Protein AF-A0AAE1GDU0-F1 (afdb_monomer)

Solvent-accessible surface area (backbone atoms only — not comparable to full-atom values): 6063 Å² total; per-residue (Å²): 131,90,84,74,79,80,75,51,71,70,54,48,51,53,54,49,51,61,42,59,80,41,37,80,54,71,71,47,85,69,81,50,68,71,52,50,51,50,31,51,55,52,43,52,53,46,31,52,52,51,34,68,76,39,71,92,49,84,77,62,51,58,69,57,54,51,50,54,51,52,50,51,57,48,51,55,50,50,52,52,48,52,53,50,52,65,68,64,68,68,80,84,68,78,78,80,82,75,133

pLDDT: mean 85.75, std 12.33, range [43.66, 96.31]

InterPro domains:
  IPR028002 Myb/SANT-like DNA-binding domain 5 [PF13873] (6-79)

Foldseek 3Di:
DDDDDQDDPVLLVLLVVLCVVVVCLCVPPDPPPVSVVVNVVSLVVSQVVSCVVPVVDDRDDSVVSVVNVVVVVVVVVVVVVVVVVVVPPPDPDPDPDDD

Organism: Petrolisthes cinctipes (NCBI:txid88211)

Nearest PDB structures (foldseek):
  6dcu-ass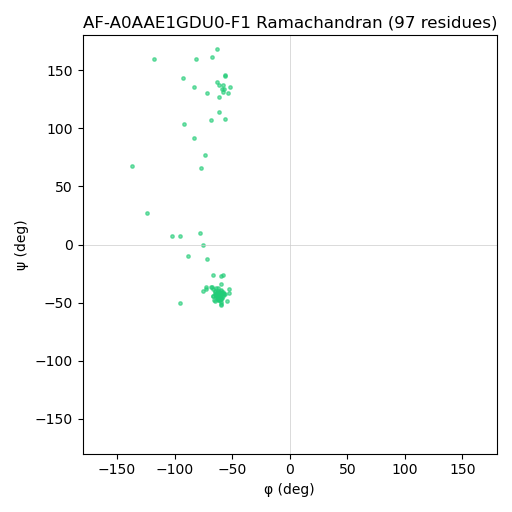embly2_B  TM=5.146E-01  e=3.164E+00  Homo sapiens
  1s94-assembly1_A  TM=3.356E-01  e=8.676E-01  Doryteuthis pealeii

Structure (mmCIF, N/CA/C/O backbone):
data_AF-A0AAE1GDU0-F1
#
_entry.id   AF-A0AAE1GDU0-F1
#
loop_
_atom_site.group_PDB
_atom_site.id
_atom_site.type_symbol
_atom_site.label_atom_id
_atom_site.label_alt_id
_atom_site.label_comp_id
_atom_site.label_asym_id
_atom_site.label_entity_id
_atom_site.label_seq_id
_atom_site.pdbx_PDB_ins_code
_atom_site.Cartn_x
_atom_site.Cartn_y
_atom_site.Cartn_z
_atom_site.occupancy
_atom_site.B_iso_or_equiv
_atom_site.auth_seq_id
_atom_site.auth_comp_id
_atom_site.auth_asym_id
_atom_site.auth_atom_id
_atom_site.pdbx_PDB_model_num
ATOM 1 N N . MET A 1 1 ? 3.733 19.712 10.802 1.00 43.66 1 MET A N 1
ATOM 2 C CA . MET A 1 1 ? 4.058 18.543 9.949 1.00 43.66 1 MET A CA 1
ATOM 3 C C . MET A 1 1 ? 4.071 17.308 10.837 1.00 43.66 1 MET A C 1
ATOM 5 O O . MET A 1 1 ? 4.956 17.210 11.674 1.00 43.66 1 MET A O 1
ATOM 9 N N . GLU A 1 2 ? 3.099 16.403 10.714 1.00 51.59 2 GLU A N 1
ATOM 10 C CA . GLU A 1 2 ? 3.088 15.164 11.507 1.00 51.59 2 GLU A CA 1
ATOM 11 C C . GLU A 1 2 ? 4.237 14.244 11.073 1.00 51.59 2 GLU A C 1
ATOM 13 O O . GLU A 1 2 ? 4.232 13.673 9.977 1.00 51.59 2 GLU A O 1
ATOM 18 N N . ARG A 1 3 ? 5.262 14.132 11.922 1.00 56.38 3 ARG A N 1
ATOM 19 C CA . ARG A 1 3 ? 6.351 13.169 11.760 1.00 56.38 3 ARG A CA 1
ATOM 20 C C . ARG A 1 3 ? 5.899 11.831 12.335 1.00 56.38 3 ARG A C 1
ATOM 22 O O . ARG A 1 3 ? 6.059 11.572 13.517 1.00 56.38 3 ARG A O 1
ATOM 29 N N . THR A 1 4 ? 5.326 10.982 11.490 1.00 65.25 4 THR A N 1
ATOM 30 C CA . THR A 1 4 ? 5.012 9.596 11.860 1.00 65.25 4 THR A CA 1
ATOM 31 C C . THR A 1 4 ? 6.248 8.725 11.682 1.00 65.25 4 THR A C 1
ATOM 33 O O . THR A 1 4 ? 6.927 8.818 10.654 1.00 65.25 4 THR A O 1
ATOM 36 N N . ALA A 1 5 ? 6.521 7.859 12.656 1.00 76.31 5 ALA A N 1
ATOM 37 C CA . ALA A 1 5 ? 7.637 6.925 12.593 1.00 76.31 5 ALA A CA 1
ATOM 38 C C . ALA A 1 5 ? 7.572 6.038 11.327 1.00 76.31 5 ALA A C 1
ATOM 40 O O . ALA A 1 5 ? 6.475 5.669 10.862 1.00 76.31 5 ALA A O 1
ATOM 41 N N . PRO A 1 6 ? 8.730 5.679 10.741 1.00 81.75 6 PRO A N 1
ATOM 42 C CA . PRO A 1 6 ? 8.770 4.734 9.632 1.00 81.75 6 PRO A CA 1
ATOM 43 C C . PRO A 1 6 ? 8.104 3.413 10.034 1.00 81.75 6 PRO A C 1
ATOM 45 O O . PRO A 1 6 ? 8.171 2.997 11.186 1.00 81.75 6 PRO A O 1
ATOM 48 N N . LEU A 1 7 ? 7.436 2.758 9.080 1.00 85.56 7 LEU A N 1
ATOM 49 C CA . LEU A 1 7 ? 6.840 1.440 9.321 1.00 85.56 7 LEU A CA 1
ATOM 50 C C . LEU A 1 7 ? 7.943 0.435 9.681 1.00 85.56 7 LEU A C 1
ATOM 52 O O . LEU A 1 7 ? 8.976 0.388 9.000 1.00 85.56 7 LEU A O 1
ATOM 56 N N . SER A 1 8 ? 7.709 -0.414 10.676 1.00 89.12 8 SER A N 1
ATOM 57 C CA . SER A 1 8 ? 8.552 -1.586 10.926 1.00 89.12 8 SER A CA 1
ATOM 58 C C . SER A 1 8 ? 8.491 -2.563 9.741 1.00 89.12 8 SER A C 1
ATOM 60 O O . SER A 1 8 ? 7.671 -2.416 8.828 1.00 89.12 8 SER A O 1
ATOM 62 N N . GLN A 1 9 ? 9.375 -3.561 9.704 1.00 88.44 9 GLN A N 1
ATOM 63 C CA . GLN A 1 9 ? 9.365 -4.557 8.628 1.00 88.44 9 GLN A CA 1
ATOM 64 C C . GLN A 1 9 ? 8.053 -5.352 8.602 1.00 88.44 9 GLN A C 1
ATOM 66 O O . GLN A 1 9 ? 7.426 -5.446 7.549 1.00 88.44 9 GLN A O 1
ATOM 71 N N . THR A 1 10 ? 7.588 -5.836 9.755 1.00 89.88 10 THR A N 1
ATOM 72 C CA . THR A 1 10 ? 6.316 -6.565 9.889 1.00 89.88 10 THR A CA 1
ATOM 73 C C . THR A 1 10 ? 5.135 -5.733 9.397 1.00 89.88 10 THR A C 1
ATOM 75 O O . THR A 1 10 ? 4.302 -6.213 8.633 1.00 89.88 10 THR A O 1
ATOM 78 N N . GLN A 1 11 ? 5.113 -4.443 9.735 1.00 90.25 11 GLN A N 1
ATOM 79 C CA . GLN A 1 11 ? 4.082 -3.516 9.271 1.00 90.25 11 GLN A CA 1
ATOM 80 C C . GLN A 1 11 ? 4.120 -3.310 7.755 1.00 90.25 11 GLN A C 1
ATOM 82 O O . GLN A 1 11 ? 3.079 -3.270 7.101 1.00 90.25 11 GLN A O 1
ATOM 87 N N . ARG A 1 12 ? 5.315 -3.195 7.163 1.00 91.00 12 ARG A N 1
ATOM 88 C CA . ARG A 1 12 ? 5.448 -3.123 5.701 1.00 91.00 12 ARG A CA 1
ATOM 89 C C . ARG A 1 12 ? 4.923 -4.392 5.043 1.00 91.00 12 ARG A C 1
ATOM 91 O O . ARG A 1 12 ? 4.198 -4.281 4.062 1.00 91.00 12 ARG A O 1
ATOM 98 N N . MET A 1 13 ? 5.238 -5.563 5.593 1.00 91.69 13 MET A N 1
ATOM 99 C CA . MET A 1 13 ? 4.739 -6.845 5.086 1.00 91.69 13 MET A CA 1
ATOM 100 C C . MET A 1 13 ? 3.212 -6.928 5.173 1.00 91.69 13 MET A C 1
ATOM 102 O O . MET A 1 13 ? 2.571 -7.265 4.182 1.00 91.69 13 MET A O 1
ATOM 106 N N . ALA A 1 14 ? 2.617 -6.528 6.300 1.00 93.06 14 ALA A N 1
ATOM 107 C CA . ALA A 1 14 ? 1.164 -6.471 6.455 1.00 93.06 14 ALA A CA 1
ATOM 108 C C . ALA A 1 14 ? 0.512 -5.536 5.420 1.00 93.06 14 ALA A C 1
ATOM 110 O O . ALA A 1 14 ? -0.450 -5.917 4.755 1.00 93.06 14 ALA A O 1
ATOM 111 N N . LEU A 1 15 ? 1.071 -4.335 5.220 1.00 93.56 15 LEU A N 1
ATOM 112 C CA . LEU A 1 15 ? 0.595 -3.397 4.201 1.00 93.56 15 LEU A CA 1
ATOM 113 C C . LEU A 1 15 ? 0.696 -3.989 2.787 1.00 93.56 15 LEU A C 1
ATOM 115 O O . LEU A 1 15 ? -0.233 -3.847 1.995 1.00 93.56 15 LEU A O 1
ATOM 119 N N . LEU A 1 16 ? 1.810 -4.648 2.460 1.00 93.94 16 LEU A N 1
ATOM 120 C CA . LEU A 1 16 ? 2.007 -5.277 1.154 1.00 93.94 16 LEU A CA 1
ATOM 121 C C . LEU A 1 16 ? 1.030 -6.431 0.921 1.00 93.94 16 LEU A C 1
ATOM 123 O O . LEU A 1 16 ? 0.495 -6.528 -0.178 1.00 93.94 16 LEU A O 1
ATOM 127 N N . ASN A 1 17 ? 0.749 -7.249 1.936 1.00 94.38 17 ASN A N 1
ATOM 128 C CA . ASN A 1 17 ? -0.228 -8.335 1.841 1.00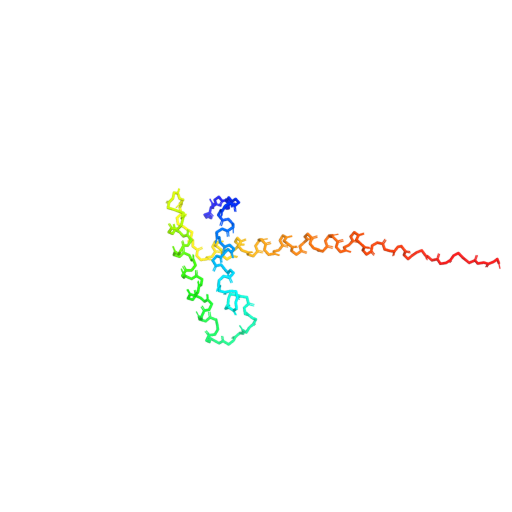 94.38 17 ASN A CA 1
ATOM 129 C C . ASN A 1 17 ? -1.638 -7.795 1.562 1.00 94.38 17 ASN A C 1
ATOM 131 O O . ASN A 1 17 ? -2.271 -8.219 0.597 1.00 94.38 17 ASN A O 1
ATOM 135 N N . LEU A 1 18 ? -2.075 -6.776 2.311 1.00 94.75 18 LEU A N 1
ATOM 136 C CA . LEU A 1 18 ? -3.377 -6.127 2.100 1.00 94.75 18 LEU A CA 1
ATOM 137 C C . LEU A 1 18 ? -3.520 -5.506 0.703 1.00 94.75 18 LEU A C 1
ATOM 139 O O . LEU A 1 18 ? -4.619 -5.468 0.146 1.00 94.75 18 LEU A O 1
ATOM 143 N N . ILE A 1 19 ? -2.422 -4.986 0.147 1.00 94.25 19 ILE A N 1
ATOM 144 C CA . ILE A 1 19 ? -2.399 -4.444 -1.215 1.00 94.25 19 ILE A CA 1
ATOM 145 C C . ILE A 1 19 ? -2.396 -5.572 -2.244 1.00 94.25 19 ILE A C 1
ATOM 147 O O . ILE A 1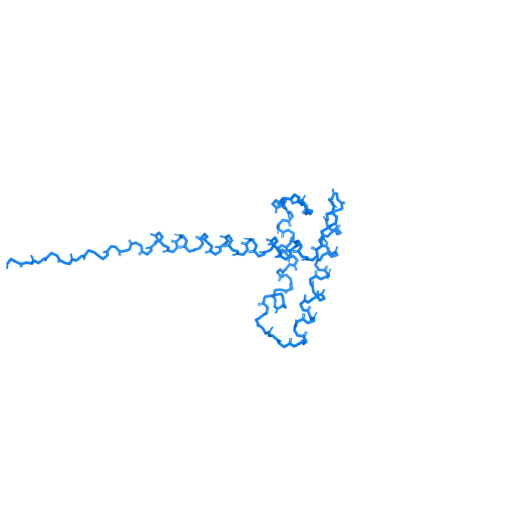 19 ? -3.090 -5.450 -3.246 1.00 94.25 19 ILE A O 1
ATOM 151 N N . LYS A 1 20 ? -1.662 -6.663 -2.002 1.00 93.12 20 LYS A N 1
ATOM 152 C CA . LYS A 1 20 ? -1.579 -7.817 -2.904 1.00 93.12 20 LYS A CA 1
ATOM 153 C C . LYS A 1 20 ? -2.950 -8.458 -3.129 1.00 93.12 20 LYS A C 1
ATOM 155 O O . LYS A 1 20 ? -3.279 -8.788 -4.261 1.00 93.12 20 LYS A O 1
ATOM 160 N N . GLU A 1 21 ? -3.771 -8.551 -2.084 1.00 92.56 21 GLU A N 1
ATOM 161 C CA . GLU A 1 21 ? -5.166 -9.016 -2.179 1.00 92.56 21 GLU A CA 1
ATOM 162 C C . GLU A 1 21 ? -6.032 -8.152 -3.111 1.00 92.56 21 GLU A C 1
ATOM 164 O O . GLU A 1 21 ? -7.008 -8.631 -3.679 1.00 92.56 21 GLU A O 1
ATOM 169 N N . ARG A 1 22 ? -5.684 -6.870 -3.279 1.00 92.00 22 ARG A N 1
ATOM 170 C CA . ARG A 1 22 ? -6.442 -5.887 -4.070 1.00 92.00 22 ARG A CA 1
ATOM 171 C C . ARG A 1 22 ? -5.590 -5.241 -5.169 1.00 92.00 22 ARG A C 1
ATOM 173 O O . ARG A 1 22 ? -5.837 -4.100 -5.574 1.00 92.00 22 ARG A O 1
ATOM 180 N N . ASP A 1 23 ? -4.576 -5.962 -5.650 1.00 91.44 23 ASP A N 1
ATOM 181 C CA . ASP A 1 23 ? -3.545 -5.430 -6.547 1.00 91.44 23 ASP A CA 1
ATOM 182 C C . ASP A 1 23 ? -4.143 -4.901 -7.857 1.00 91.44 23 ASP A C 1
ATOM 184 O O . ASP A 1 23 ? -3.821 -3.794 -8.297 1.00 91.44 23 ASP A O 1
ATOM 188 N N . SER A 1 24 ? -5.111 -5.641 -8.403 1.00 91.38 24 SER A N 1
ATOM 189 C CA . SER A 1 24 ? -5.832 -5.324 -9.640 1.00 91.38 24 SER A CA 1
ATOM 190 C C . SER A 1 24 ? -6.544 -3.969 -9.614 1.00 91.38 24 SER A C 1
ATOM 192 O O . SER A 1 24 ? -6.722 -3.353 -10.666 1.00 91.38 24 SER A O 1
ATOM 194 N N . ILE A 1 25 ? -6.921 -3.477 -8.429 1.00 92.94 25 ILE A N 1
ATOM 195 C CA . ILE A 1 25 ? -7.572 -2.176 -8.236 1.00 92.94 25 ILE A CA 1
ATOM 196 C C . ILE A 1 25 ? -6.525 -1.116 -7.889 1.00 92.94 25 ILE A C 1
ATOM 198 O O . ILE A 1 25 ? -6.472 -0.059 -8.524 1.00 92.94 25 ILE A O 1
ATOM 202 N N . VAL A 1 26 ? -5.657 -1.395 -6.910 1.00 91.81 26 VAL A N 1
ATOM 203 C CA . VAL A 1 26 ? -4.667 -0.429 -6.401 1.00 91.81 26 VAL A CA 1
ATOM 204 C C . VAL A 1 26 ? -3.652 -0.039 -7.475 1.00 91.81 26 VAL A C 1
ATOM 206 O O . VAL A 1 26 ? -3.346 1.147 -7.626 1.00 91.81 26 VAL A O 1
ATOM 209 N N . ASN A 1 27 ? -3.149 -1.013 -8.236 1.00 90.06 27 ASN A N 1
ATOM 210 C CA . ASN A 1 27 ? -2.159 -0.808 -9.295 1.00 90.06 27 ASN A CA 1
ATOM 211 C C . ASN A 1 27 ? -2.772 -0.651 -10.690 1.00 90.06 27 ASN A C 1
ATOM 213 O O . ASN A 1 27 ? -2.035 -0.542 -11.674 1.00 90.06 27 ASN A O 1
ATOM 217 N N . ASN A 1 28 ? -4.102 -0.564 -10.785 1.00 91.69 28 ASN A N 1
ATOM 218 C CA . ASN A 1 28 ? -4.781 -0.295 -12.044 1.00 91.69 28 ASN A CA 1
ATOM 219 C C . ASN A 1 28 ? -4.278 1.027 -12.653 1.00 91.69 28 ASN A C 1
ATOM 221 O O . ASN A 1 28 ? -4.191 2.043 -11.960 1.00 91.69 28 ASN A O 1
ATOM 225 N N . LYS A 1 29 ? -3.969 1.049 -13.951 1.00 91.44 29 LYS A N 1
ATOM 226 C CA . LYS A 1 29 ? -3.486 2.259 -14.644 1.00 91.44 29 LYS A CA 1
ATOM 227 C C . LYS A 1 29 ? -4.611 3.129 -15.213 1.00 91.44 29 LYS A C 1
ATOM 229 O O . LYS A 1 29 ? -4.341 4.254 -15.612 1.00 91.44 29 LYS A O 1
ATOM 234 N N . SER A 1 30 ? -5.851 2.637 -15.220 1.00 92.81 30 SER A N 1
ATOM 235 C CA . SER A 1 30 ? -7.007 3.377 -15.722 1.00 92.81 30 SER A CA 1
ATOM 236 C C . SER A 1 30 ? -7.279 4.637 -14.895 1.00 92.81 30 SER A C 1
ATOM 238 O O . SER A 1 30 ? -7.174 4.641 -13.657 1.00 92.81 30 SER A O 1
ATOM 240 N N . THR A 1 31 ? -7.636 5.694 -15.620 1.00 92.50 31 THR A N 1
ATOM 241 C CA . THR A 1 31 ? -8.052 7.014 -15.132 1.00 92.50 31 THR A CA 1
ATOM 242 C C . THR A 1 31 ? -9.567 7.201 -15.198 1.00 92.50 31 THR A C 1
ATOM 244 O O . THR A 1 31 ? -10.056 8.296 -14.937 1.00 92.50 31 THR A O 1
ATOM 247 N N . ALA A 1 32 ? -10.324 6.145 -15.519 1.00 95.00 32 ALA A N 1
ATOM 248 C CA . ALA A 1 32 ? -11.779 6.204 -15.513 1.00 95.00 32 ALA A CA 1
ATOM 249 C C . ALA A 1 32 ? -12.299 6.609 -14.115 1.00 95.00 32 ALA A C 1
ATOM 251 O O . ALA A 1 32 ? -11.806 6.066 -13.117 1.00 95.00 32 ALA A O 1
ATOM 252 N N . PRO A 1 33 ? -13.306 7.500 -14.011 1.00 94.56 33 PRO A N 1
ATOM 253 C CA . PRO A 1 33 ? -13.835 7.973 -12.727 1.00 94.56 33 PRO A CA 1
ATOM 254 C C . PRO A 1 33 ? -14.231 6.840 -11.772 1.00 94.56 33 PRO A C 1
ATOM 256 O O . PRO A 1 33 ? -13.852 6.860 -10.602 1.00 94.56 33 PRO A O 1
ATOM 259 N N . VAL A 1 34 ? -14.876 5.791 -12.297 1.00 94.69 34 VAL A N 1
ATOM 260 C CA . VAL A 1 34 ? -15.268 4.588 -11.540 1.00 94.69 34 VAL A CA 1
ATOM 261 C C . VAL A 1 34 ? -14.056 3.900 -10.901 1.00 94.69 34 VAL A C 1
ATOM 263 O O . VAL A 1 34 ? -14.095 3.499 -9.740 1.00 94.69 34 VAL A O 1
ATOM 266 N N . ILE A 1 35 ? -12.939 3.808 -11.627 1.00 93.19 35 ILE A N 1
ATOM 267 C CA . ILE A 1 35 ? -11.703 3.195 -11.122 1.00 93.19 35 ILE A CA 1
ATOM 268 C C . ILE A 1 35 ? -11.023 4.099 -10.091 1.00 93.19 35 ILE A C 1
ATOM 270 O O . ILE A 1 35 ? -10.461 3.602 -9.114 1.00 93.19 35 ILE A O 1
ATOM 274 N N . ILE A 1 36 ? -11.062 5.420 -10.277 1.00 94.06 36 ILE A N 1
ATOM 275 C CA . ILE A 1 36 ? -10.527 6.381 -9.302 1.00 94.06 36 ILE A CA 1
ATOM 276 C C . ILE A 1 36 ? -11.285 6.264 -7.975 1.00 94.06 36 ILE A C 1
ATOM 278 O O . ILE A 1 36 ? -10.659 6.202 -6.912 1.00 94.06 36 ILE A O 1
ATOM 282 N N . GLU A 1 37 ? -12.612 6.183 -8.030 1.00 95.25 37 GLU A N 1
ATOM 283 C CA . GLU A 1 37 ? -13.443 6.017 -6.843 1.00 95.25 37 GLU A CA 1
ATOM 284 C C . GLU A 1 37 ? -13.223 4.649 -6.183 1.00 95.25 37 GLU A C 1
ATOM 286 O O . GLU A 1 37 ? -12.992 4.580 -4.974 1.00 95.25 37 GLU A O 1
ATOM 291 N N . ALA A 1 38 ? -13.168 3.571 -6.973 1.00 94.88 38 ALA A N 1
ATOM 292 C CA . ALA A 1 38 ? -12.861 2.228 -6.479 1.00 94.88 38 ALA A CA 1
ATOM 293 C C . ALA A 1 38 ? -11.497 2.170 -5.770 1.00 94.88 38 ALA A C 1
ATOM 295 O O . ALA A 1 38 ? -11.381 1.597 -4.684 1.00 94.88 38 ALA A O 1
ATOM 296 N N . LYS A 1 39 ? -10.467 2.825 -6.326 1.00 94.38 39 LYS A N 1
ATOM 297 C CA . LYS A 1 39 ? -9.156 2.981 -5.676 1.00 94.38 39 LYS A CA 1
ATOM 298 C C . LYS A 1 39 ? -9.274 3.726 -4.354 1.00 94.38 39 LYS A C 1
ATOM 300 O O . LYS A 1 39 ? -8.630 3.329 -3.387 1.00 94.38 39 LYS A O 1
ATOM 305 N N . LYS A 1 40 ? -10.043 4.818 -4.299 1.00 94.94 40 LYS A N 1
ATOM 306 C CA . LYS A 1 40 ? -10.224 5.603 -3.070 1.00 94.94 40 LYS A CA 1
ATOM 307 C C . LYS A 1 40 ? -10.831 4.739 -1.960 1.00 94.94 40 LYS A C 1
ATOM 309 O O . LYS A 1 40 ? -10.203 4.630 -0.910 1.00 94.94 40 LYS A O 1
ATOM 314 N N . ARG A 1 41 ? -11.948 4.061 -2.243 1.00 95.56 41 ARG A N 1
ATOM 315 C CA . ARG A 1 41 ? -12.626 3.150 -1.303 1.00 95.56 41 ARG A CA 1
ATOM 316 C C . ARG A 1 41 ? -11.713 2.008 -0.859 1.00 95.56 41 ARG A C 1
ATOM 318 O O . ARG A 1 41 ? -11.529 1.776 0.329 1.00 95.56 41 ARG A O 1
ATOM 325 N N . THR A 1 42 ? -11.029 1.376 -1.812 1.00 96.31 42 THR A N 1
ATOM 326 C CA . THR A 1 42 ? -10.063 0.301 -1.536 1.00 96.31 42 THR A CA 1
ATOM 327 C C . THR A 1 42 ? -8.966 0.756 -0.573 1.00 96.31 42 THR A C 1
ATOM 329 O O . THR A 1 42 ? -8.585 0.033 0.345 1.00 96.31 42 THR A O 1
ATOM 332 N N . TRP A 1 43 ? -8.447 1.968 -0.757 1.00 95.69 43 TRP A N 1
ATOM 333 C CA . TRP A 1 43 ? -7.436 2.523 0.134 1.00 95.69 43 TRP A CA 1
ATOM 334 C C . TRP A 1 43 ? -7.975 2.833 1.535 1.00 95.69 43 TRP A C 1
ATOM 336 O O . TRP A 1 43 ? -7.243 2.642 2.502 1.00 95.69 43 TRP A O 1
ATOM 346 N N . GLU A 1 44 ? -9.219 3.291 1.655 1.00 95.62 44 GLU A N 1
ATOM 347 C CA . GLU A 1 44 ? -9.885 3.500 2.947 1.00 95.62 44 GLU A CA 1
ATOM 348 C C . GLU A 1 44 ? -10.068 2.167 3.690 1.00 95.62 44 GLU A C 1
ATOM 350 O O . GLU A 1 44 ? -9.703 2.060 4.859 1.00 95.62 44 GLU A O 1
ATOM 355 N N . GLU A 1 45 ? -10.489 1.107 2.998 1.00 95.75 45 GLU A N 1
ATOM 356 C CA . GLU A 1 45 ? -10.570 -0.238 3.580 1.00 95.75 45 GLU A CA 1
ATOM 357 C C . GLU A 1 45 ? -9.205 -0.782 4.020 1.00 95.75 45 GLU A C 1
ATOM 359 O O . GLU A 1 45 ? -9.094 -1.416 5.072 1.00 95.75 45 GLU A O 1
ATOM 364 N N . ILE A 1 46 ? -8.155 -0.563 3.220 1.00 95.56 46 ILE A N 1
ATOM 365 C CA . ILE A 1 46 ? -6.786 -0.960 3.580 1.00 95.56 46 ILE A CA 1
ATOM 366 C C . ILE A 1 46 ? -6.354 -0.239 4.854 1.00 95.56 46 ILE A C 1
ATOM 368 O O . ILE A 1 46 ? -5.750 -0.871 5.712 1.00 95.56 46 ILE A O 1
ATOM 372 N N . VAL A 1 47 ? -6.670 1.051 5.002 1.00 95.06 47 VAL A N 1
ATOM 373 C CA . VAL A 1 47 ? -6.353 1.818 6.214 1.00 95.06 47 VAL A CA 1
ATOM 374 C C . VAL A 1 47 ? -7.041 1.227 7.435 1.00 95.06 47 VAL A C 1
ATOM 376 O O . VAL A 1 47 ? -6.379 0.999 8.444 1.00 95.06 47 VAL A O 1
ATOM 379 N N . VAL A 1 48 ? -8.340 0.939 7.337 1.00 95.12 48 VAL A N 1
ATOM 380 C CA . VAL A 1 48 ? -9.106 0.343 8.439 1.00 95.12 48 VAL A CA 1
ATOM 381 C C . VAL A 1 48 ? -8.506 -1.003 8.838 1.00 95.12 48 VAL A C 1
ATOM 383 O O . VAL A 1 48 ? -8.165 -1.196 10.003 1.00 95.12 48 VAL A O 1
ATOM 386 N N . LYS A 1 49 ? -8.285 -1.905 7.871 1.00 94.88 49 LYS A N 1
ATOM 387 C CA . LYS A 1 49 ? -7.671 -3.216 8.132 1.00 94.88 49 LYS A CA 1
ATOM 388 C C . LYS A 1 49 ? -6.259 -3.084 8.702 1.00 94.88 49 LYS A C 1
ATOM 390 O O . LYS A 1 49 ? -5.908 -3.782 9.643 1.00 94.88 49 LYS A O 1
ATOM 395 N N . PHE A 1 50 ? -5.447 -2.184 8.156 1.00 94.69 50 PHE A N 1
ATOM 396 C CA . PHE A 1 50 ? -4.076 -1.977 8.608 1.00 94.69 50 PHE A CA 1
ATOM 397 C C . PHE A 1 50 ? -4.021 -1.466 10.051 1.00 94.69 50 PHE A C 1
ATOM 399 O O . PHE A 1 50 ? -3.236 -1.981 10.843 1.00 94.69 50 PHE A O 1
ATOM 406 N N . ASN A 1 51 ? -4.854 -0.483 10.398 1.00 93.25 51 ASN A N 1
ATOM 407 C CA . ASN A 1 51 ? -4.925 0.048 11.757 1.00 93.25 51 ASN A CA 1
ATOM 408 C C . ASN A 1 51 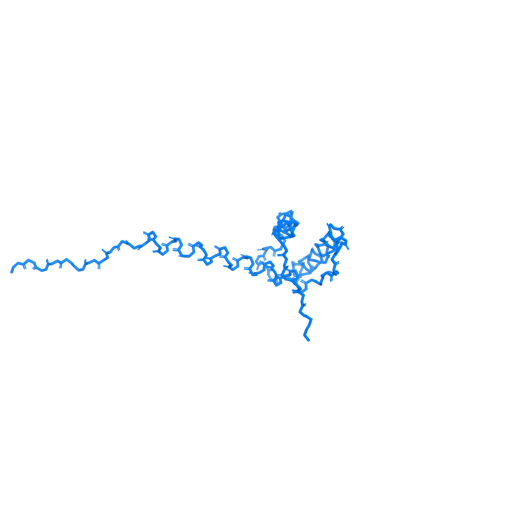? -5.473 -1.009 12.731 1.00 93.25 51 ASN A C 1
ATOM 410 O O . ASN A 1 51 ? -4.934 -1.151 13.821 1.00 93.25 51 ASN A O 1
ATOM 414 N N . ALA A 1 52 ? -6.461 -1.814 12.319 1.00 93.31 52 ALA A N 1
ATOM 415 C CA . ALA A 1 52 ? -6.977 -2.923 13.127 1.00 93.31 52 ALA A CA 1
ATOM 416 C C . ALA A 1 52 ? -5.928 -4.021 13.387 1.00 93.31 52 ALA A C 1
ATOM 418 O O . ALA A 1 52 ? -5.866 -4.566 14.482 1.00 93.31 52 ALA A O 1
ATOM 419 N N . LEU A 1 53 ? -5.069 -4.319 12.405 1.00 92.00 53 LEU A N 1
ATOM 420 C CA . LEU A 1 53 ? -3.959 -5.270 12.557 1.00 92.00 53 LEU A CA 1
ATOM 421 C C . LEU A 1 53 ? -2.813 -4.739 13.428 1.00 92.00 53 LEU A C 1
ATOM 423 O O . LEU A 1 53 ? -1.905 -5.492 13.766 1.00 92.00 53 LEU A O 1
ATOM 427 N N . ASN A 1 54 ? -2.800 -3.443 13.733 1.00 88.75 54 ASN A N 1
ATOM 428 C CA . ASN A 1 54 ? -1.728 -2.803 14.480 1.00 88.75 54 ASN A CA 1
ATOM 429 C C . ASN A 1 54 ? -2.319 -1.832 15.517 1.00 88.75 54 ASN A C 1
ATOM 431 O O . ASN A 1 54 ? -2.163 -0.618 15.361 1.00 88.75 54 ASN A O 1
ATOM 435 N N . PRO A 1 55 ? -3.006 -2.342 16.551 1.00 86.56 55 PRO A N 1
ATOM 436 C CA . PRO A 1 55 ? -3.662 -1.504 17.552 1.00 86.56 55 PRO A CA 1
ATOM 437 C C . PRO A 1 55 ? -2.666 -0.708 18.411 1.00 86.56 55 PRO A C 1
ATOM 439 O O . PRO A 1 55 ? -2.990 0.383 18.865 1.00 86.56 55 PRO A O 1
ATOM 442 N N . ASP A 1 56 ? -1.435 -1.203 18.570 1.00 85.31 56 ASP A N 1
ATOM 443 C CA . ASP A 1 56 ?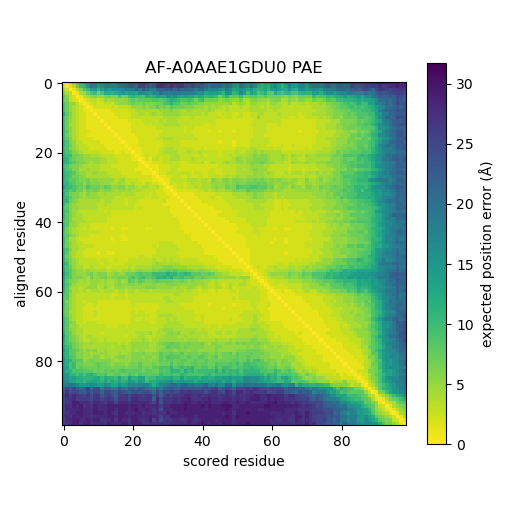 -0.410 -0.595 19.433 1.00 85.31 56 ASP A CA 1
ATOM 444 C C . ASP A 1 56 ? 0.246 0.668 18.844 1.00 85.31 56 ASP A C 1
ATOM 446 O O . ASP A 1 56 ? 1.143 1.252 19.453 1.00 85.31 56 ASP A O 1
ATOM 450 N N . GLN A 1 57 ? -0.148 1.096 17.638 1.00 80.50 57 GLN A N 1
ATOM 451 C CA . GLN A 1 57 ? 0.392 2.300 17.003 1.00 80.50 57 GLN A CA 1
ATOM 452 C C . GLN A 1 57 ? -0.679 3.358 16.771 1.00 80.50 57 GLN A C 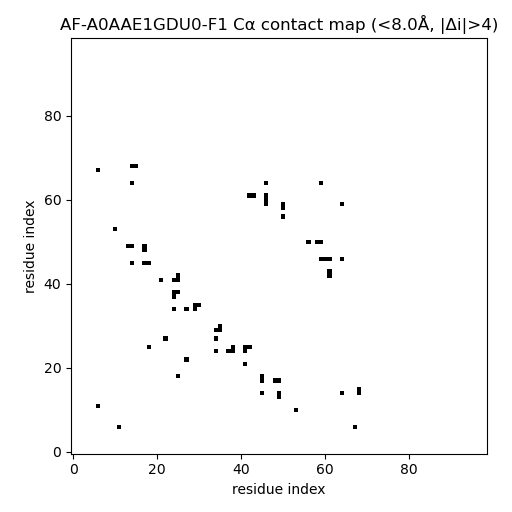1
ATOM 454 O O . GLN A 1 57 ? -1.867 3.077 16.631 1.00 80.50 57 GLN A O 1
ATOM 459 N N . GLN A 1 58 ? -0.215 4.598 16.613 1.00 85.88 58 GLN A N 1
ATOM 460 C CA . GLN A 1 58 ? -1.081 5.684 16.190 1.00 85.88 58 GLN A CA 1
ATOM 461 C C . GLN A 1 58 ? -1.734 5.351 14.832 1.00 85.88 58 GLN A C 1
ATOM 463 O O . GLN A 1 58 ? -1.019 4.976 13.889 1.00 85.88 58 GLN A O 1
ATOM 468 N N . PRO A 1 59 ? -3.066 5.515 14.705 1.00 87.69 59 PRO A N 1
ATOM 469 C CA . PRO A 1 59 ? -3.778 5.267 13.462 1.00 87.69 59 PRO A CA 1
ATOM 470 C C . PRO A 1 59 ? -3.162 6.041 12.302 1.00 87.69 59 PRO A C 1
ATOM 472 O O . PRO A 1 59 ? -2.927 7.249 12.386 1.00 87.69 59 PRO A O 1
ATOM 475 N N . ARG A 1 60 ? -2.906 5.346 11.192 1.00 88.81 60 ARG A N 1
ATOM 476 C CA . ARG A 1 60 ? -2.365 5.975 9.988 1.00 88.81 60 ARG A CA 1
ATOM 477 C C . ARG A 1 60 ? -3.486 6.392 9.057 1.00 88.81 60 ARG A C 1
ATOM 479 O O . ARG A 1 60 ? -4.471 5.685 8.878 1.00 88.81 60 ARG A O 1
ATOM 486 N N . SER A 1 61 ? -3.291 7.532 8.414 1.00 92.38 61 SER A N 1
ATOM 487 C CA . SER A 1 61 ? -4.151 8.038 7.353 1.00 92.38 61 SER A CA 1
ATOM 488 C C . SER A 1 61 ? -3.833 7.387 6.006 1.00 92.38 61 SER A C 1
ATOM 490 O O . SER A 1 61 ? -2.709 6.951 5.724 1.00 92.38 61 SER A O 1
ATOM 492 N N . THR A 1 62 ? -4.804 7.449 5.096 1.00 93.44 62 THR A N 1
ATOM 493 C CA . THR A 1 62 ? -4.656 7.016 3.702 1.00 93.44 62 THR A CA 1
ATOM 494 C C . THR A 1 62 ? -3.449 7.646 3.009 1.00 93.44 62 THR A C 1
ATOM 496 O O . THR A 1 62 ? -2.748 6.987 2.239 1.00 93.44 62 THR A O 1
ATOM 499 N N . LYS A 1 63 ? -3.172 8.927 3.284 1.00 91.25 63 LYS A N 1
ATOM 500 C CA . LYS A 1 63 ? -2.039 9.653 2.690 1.00 91.25 63 LYS A CA 1
ATOM 501 C C . LYS A 1 63 ? -0.699 9.063 3.141 1.00 91.25 63 LYS A C 1
ATOM 503 O O . LYS A 1 63 ? 0.193 8.885 2.311 1.00 91.25 63 LYS A O 1
ATOM 508 N N . GLN A 1 64 ? -0.568 8.724 4.425 1.00 90.81 64 GLN A N 1
ATOM 509 C CA . GLN A 1 64 ? 0.649 8.125 4.980 1.00 90.81 64 GLN A CA 1
ATOM 510 C C . GLN A 1 64 ? 0.894 6.728 4.402 1.00 90.81 64 GLN A C 1
ATOM 512 O O . GLN A 1 64 ? 1.994 6.473 3.912 1.00 90.81 64 GLN A O 1
ATOM 517 N N . LEU A 1 65 ? -0.123 5.856 4.367 1.00 92.25 65 LEU A N 1
ATOM 518 C CA . LEU A 1 65 ? 0.032 4.505 3.810 1.00 92.25 65 LEU A CA 1
ATOM 519 C C . LEU A 1 65 ? 0.367 4.526 2.314 1.00 92.25 65 LEU A C 1
ATOM 521 O O . LEU A 1 65 ? 1.283 3.823 1.884 1.00 92.25 65 LEU A O 1
ATOM 525 N N . LYS A 1 66 ? -0.281 5.398 1.529 1.00 92.94 66 LYS A N 1
ATOM 526 C CA . LYS A 1 66 ? 0.068 5.607 0.113 1.00 92.94 66 LYS A CA 1
ATOM 527 C C . LYS A 1 66 ? 1.522 6.040 -0.059 1.00 92.94 66 LYS A C 1
ATOM 529 O O . LYS A 1 66 ? 2.225 5.519 -0.925 1.00 92.94 66 LYS A O 1
ATOM 534 N N . ARG A 1 67 ? 1.996 6.982 0.765 1.00 91.50 67 ARG A N 1
ATOM 535 C CA . ARG A 1 67 ? 3.391 7.443 0.732 1.00 91.50 67 ARG A CA 1
ATOM 536 C C . ARG A 1 67 ? 4.356 6.303 1.050 1.00 91.50 67 ARG A C 1
ATOM 538 O O . ARG A 1 67 ? 5.324 6.119 0.314 1.00 91.50 67 ARG A O 1
ATOM 545 N N . SER A 1 68 ? 4.082 5.535 2.102 1.00 91.00 68 SER A N 1
ATOM 546 C CA . SER A 1 68 ? 4.896 4.381 2.489 1.00 91.00 68 SER A CA 1
ATOM 547 C C . SER A 1 68 ? 4.952 3.326 1.388 1.00 91.00 68 SER A C 1
ATOM 549 O O . SER A 1 68 ? 6.037 2.870 1.039 1.00 91.00 68 SER A O 1
ATOM 551 N N . TYR A 1 69 ? 3.815 2.996 0.777 1.00 92.69 69 TYR A N 1
ATOM 552 C CA . TYR A 1 69 ? 3.764 2.048 -0.332 1.00 92.69 69 TYR A CA 1
ATOM 553 C C . TYR A 1 69 ? 4.561 2.526 -1.553 1.00 92.69 69 TYR A C 1
ATOM 555 O O . TYR A 1 69 ? 5.366 1.783 -2.113 1.00 92.69 69 TYR A O 1
ATOM 563 N N . ASN A 1 70 ? 4.405 3.796 -1.933 1.00 91.88 70 ASN A N 1
ATOM 564 C CA . ASN A 1 70 ? 5.164 4.382 -3.037 1.00 91.88 70 ASN A CA 1
ATOM 565 C C . ASN A 1 70 ? 6.671 4.391 -2.765 1.00 91.88 70 ASN A C 1
ATOM 567 O O . ASN A 1 70 ? 7.454 4.153 -3.683 1.00 91.88 70 ASN A O 1
ATOM 571 N N . HIS A 1 71 ? 7.081 4.644 -1.521 1.00 90.50 71 HIS A N 1
ATOM 572 C CA . HIS A 1 71 ? 8.481 4.554 -1.123 1.00 90.50 71 HIS A CA 1
ATOM 573 C C . HIS A 1 71 ? 9.024 3.129 -1.300 1.00 90.50 71 HIS A C 1
ATOM 575 O O . HIS A 1 71 ? 10.077 2.961 -1.909 1.00 90.50 71 HIS A O 1
ATOM 581 N N . VAL A 1 72 ? 8.275 2.107 -0.868 1.00 89.56 72 VAL A N 1
ATOM 582 C CA . VAL A 1 72 ? 8.651 0.697 -1.072 1.00 89.56 72 VAL A CA 1
ATOM 583 C C . VAL A 1 72 ? 8.759 0.361 -2.564 1.00 89.56 72 VAL A C 1
ATOM 585 O O . VAL A 1 72 ? 9.779 -0.173 -2.990 1.00 89.56 72 VAL A O 1
ATOM 588 N N . LYS A 1 73 ? 7.774 0.745 -3.390 1.00 89.94 73 LYS A N 1
ATOM 589 C CA . LYS A 1 73 ? 7.828 0.534 -4.851 1.00 89.94 73 LYS A CA 1
ATOM 590 C C . LYS A 1 73 ? 9.041 1.187 -5.503 1.00 89.94 73 LYS A C 1
ATOM 592 O O . LYS A 1 73 ? 9.612 0.614 -6.425 1.00 89.94 73 LYS A O 1
ATOM 597 N N . ARG A 1 74 ? 9.390 2.405 -5.082 1.00 90.81 74 ARG A N 1
ATOM 598 C CA . ARG A 1 74 ? 10.564 3.117 -5.603 1.00 90.81 74 ARG A CA 1
ATOM 599 C C . ARG A 1 74 ? 11.842 2.377 -5.240 1.00 90.81 74 ARG A C 1
ATOM 601 O O . ARG A 1 74 ? 12.600 2.063 -6.145 1.00 90.81 74 ARG A O 1
ATOM 608 N N . LYS A 1 75 ? 11.996 2.000 -3.969 1.00 89.62 75 LYS A N 1
ATOM 609 C CA . LYS A 1 75 ? 13.167 1.263 -3.487 1.00 89.62 75 LYS A CA 1
ATOM 610 C C . LYS A 1 75 ? 13.409 -0.022 -4.287 1.00 89.62 75 LYS A C 1
ATOM 612 O O . LYS A 1 75 ? 14.502 -0.209 -4.800 1.00 89.62 75 LYS A O 1
ATOM 617 N N . VAL A 1 76 ? 12.368 -0.832 -4.498 1.00 87.44 76 VAL A N 1
ATOM 618 C CA . VAL A 1 76 ? 12.467 -2.068 -5.300 1.00 87.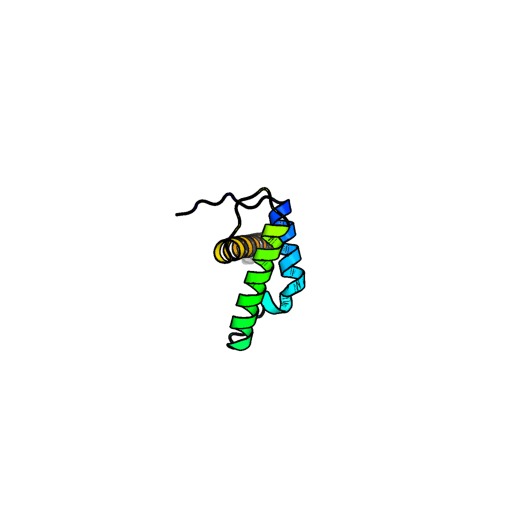44 76 VAL A CA 1
ATOM 619 C C . VAL A 1 76 ? 12.881 -1.782 -6.750 1.00 87.44 76 VAL A C 1
ATOM 621 O O . VAL A 1 76 ? 13.694 -2.500 -7.321 1.00 87.44 76 VAL A O 1
ATOM 624 N N . LYS A 1 77 ? 12.347 -0.719 -7.366 1.00 86.38 77 LYS A N 1
ATOM 625 C CA . LYS A 1 77 ? 12.738 -0.323 -8.730 1.00 86.38 77 LYS A CA 1
ATOM 626 C C . LYS A 1 77 ? 14.175 0.180 -8.812 1.00 86.38 77 LYS A C 1
ATOM 628 O O . LYS A 1 77 ? 14.830 -0.040 -9.826 1.00 86.38 77 LYS A O 1
ATOM 633 N N . ASP A 1 78 ? 14.633 0.898 -7.794 1.00 89.38 78 ASP A N 1
ATOM 634 C CA . ASP A 1 78 ? 16.002 1.398 -7.734 1.00 89.38 78 ASP A CA 1
ATOM 635 C C . ASP A 1 78 ? 16.990 0.231 -7.596 1.00 89.38 78 ASP A C 1
ATOM 637 O O . ASP A 1 78 ? 17.945 0.169 -8.365 1.00 89.38 78 ASP A O 1
ATOM 641 N N . GLU A 1 79 ? 16.698 -0.742 -6.730 1.00 88.94 79 GLU A N 1
ATOM 642 C CA . GLU A 1 79 ? 17.482 -1.977 -6.578 1.00 88.94 79 GLU A CA 1
ATOM 643 C C . GLU A 1 79 ? 17.535 -2.794 -7.884 1.00 88.94 79 GLU A C 1
ATOM 645 O O . GLU A 1 79 ? 18.614 -3.190 -8.327 1.00 88.94 79 GLU A O 1
ATOM 650 N N . ASP A 1 80 ? 16.397 -2.982 -8.564 1.00 87.88 80 ASP A N 1
ATOM 651 C CA . ASP A 1 80 ? 16.336 -3.658 -9.871 1.00 87.88 80 ASP A CA 1
ATOM 652 C C . ASP A 1 80 ? 17.136 -2.904 -10.951 1.00 87.88 80 ASP A C 1
ATOM 654 O O . ASP A 1 80 ? 17.849 -3.510 -11.756 1.00 87.88 80 ASP A O 1
ATOM 658 N N . ARG A 1 81 ? 17.077 -1.565 -10.958 1.00 86.62 81 ARG A N 1
ATOM 659 C CA . ARG A 1 81 ? 17.875 -0.731 -11.870 1.00 86.62 81 ARG A CA 1
ATOM 660 C C . ARG A 1 81 ? 19.369 -0.886 -11.599 1.00 86.62 81 ARG A C 1
ATOM 662 O O . ARG A 1 81 ? 20.137 -1.001 -12.552 1.00 86.62 81 ARG A O 1
ATOM 669 N N . GLU A 1 82 ? 19.790 -0.879 -10.338 1.00 87.88 82 GLU A N 1
ATOM 670 C CA . GLU A 1 82 ? 21.192 -1.074 -9.959 1.00 87.88 82 GLU A CA 1
ATOM 671 C C . GLU A 1 82 ? 21.694 -2.467 -10.331 1.00 87.88 82 GLU A C 1
ATOM 673 O O . GLU A 1 82 ? 22.781 -2.592 -10.893 1.00 87.88 82 GLU A O 1
ATOM 678 N N . PHE A 1 83 ? 20.889 -3.502 -10.094 1.00 85.12 83 PHE A N 1
ATOM 679 C CA . PHE A 1 83 ? 21.195 -4.867 -10.505 1.00 85.12 83 PHE A CA 1
ATOM 680 C C . PHE A 1 83 ? 21.362 -4.972 -12.026 1.00 85.12 83 PHE A C 1
ATOM 682 O O . PHE A 1 83 ? 22.390 -5.443 -12.514 1.00 85.12 83 PHE A O 1
ATOM 689 N N . LYS A 1 84 ? 20.411 -4.426 -12.795 1.00 83.38 84 LYS A N 1
ATOM 690 C CA . LYS A 1 84 ? 20.499 -4.361 -14.262 1.00 83.38 84 LYS A CA 1
ATOM 691 C C . LYS A 1 84 ? 21.713 -3.573 -14.734 1.00 83.38 84 LYS A C 1
ATOM 693 O O . LYS A 1 84 ? 22.345 -3.988 -15.697 1.00 83.38 84 LYS A O 1
ATOM 698 N N . LYS A 1 85 ? 22.053 -2.458 -14.080 1.00 82.94 85 LYS A N 1
ATOM 699 C CA . LYS A 1 85 ? 23.254 -1.675 -14.400 1.00 82.94 85 LYS A CA 1
ATOM 700 C C . LYS A 1 85 ? 24.517 -2.506 -14.183 1.00 82.94 85 LYS A C 1
ATOM 702 O O . LYS A 1 85 ? 25.362 -2.506 -15.064 1.00 82.94 85 LYS A O 1
ATOM 707 N N . LYS A 1 86 ? 24.624 -3.231 -13.064 1.00 80.44 86 LYS A N 1
ATOM 708 C CA . LYS A 1 86 ? 25.766 -4.112 -12.765 1.00 80.44 86 LYS A CA 1
ATOM 709 C C . LYS A 1 86 ? 25.924 -5.225 -13.807 1.00 80.44 86 LYS A C 1
ATOM 711 O O . LYS A 1 86 ? 27.038 -5.478 -14.239 1.00 80.44 86 LYS A O 1
ATOM 716 N N . ILE A 1 87 ? 24.822 -5.837 -14.249 1.00 78.75 87 ILE A N 1
ATOM 717 C CA . ILE A 1 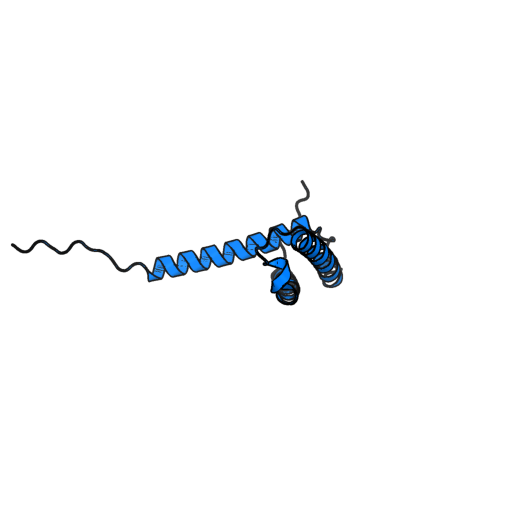87 ? 24.849 -6.901 -15.270 1.00 78.75 87 ILE A CA 1
ATOM 718 C C . ILE A 1 87 ? 25.147 -6.352 -16.670 1.00 78.75 87 ILE A C 1
ATOM 720 O O . ILE A 1 87 ? 25.867 -6.978 -17.438 1.00 78.75 87 ILE A O 1
ATOM 724 N N . LYS A 1 88 ? 24.609 -5.178 -17.019 1.00 70.38 88 LYS A N 1
ATOM 725 C CA . LYS A 1 88 ? 24.779 -4.555 -18.343 1.00 70.38 88 LYS A CA 1
ATOM 726 C C . LYS A 1 88 ? 26.133 -3.863 -18.542 1.00 70.38 88 LYS A C 1
ATOM 728 O O . LYS A 1 88 ? 26.308 -3.177 -19.546 1.00 70.38 88 LYS A O 1
ATOM 733 N N . VAL A 1 89 ? 27.095 -4.032 -17.632 1.00 63.34 89 VAL A N 1
ATOM 734 C CA . VAL A 1 89 ? 28.492 -3.625 -17.859 1.00 63.34 89 VAL A CA 1
ATOM 735 C C . VAL A 1 89 ? 29.149 -4.670 -18.772 1.00 63.34 89 VAL A C 1
ATOM 737 O O . VAL A 1 89 ? 30.034 -5.414 -18.376 1.00 63.34 89 VAL A O 1
ATOM 740 N N . THR A 1 90 ? 28.682 -4.765 -20.013 1.00 64.19 90 THR A N 1
ATOM 741 C CA . THR A 1 90 ? 29.438 -5.381 -21.106 1.00 64.19 90 THR A CA 1
ATOM 742 C C . THR A 1 90 ? 30.204 -4.249 -21.769 1.00 64.19 90 THR A C 1
ATOM 744 O O . THR A 1 90 ? 29.610 -3.398 -22.430 1.00 64.19 90 THR A O 1
ATOM 747 N N . GLY A 1 91 ? 31.504 -4.178 -21.478 1.00 58.38 91 GLY A N 1
ATOM 748 C CA . GLY A 1 91 ? 32.401 -3.125 -21.937 1.00 58.38 91 GLY A CA 1
ATOM 749 C C . GLY A 1 91 ? 32.407 -3.009 -23.457 1.00 58.38 91 GLY A C 1
ATOM 750 O O . GLY A 1 91 ? 32.969 -3.854 -24.146 1.00 58.38 91 GLY A O 1
ATOM 751 N N . GLY A 1 92 ? 31.809 -1.938 -23.973 1.00 58.16 92 GLY A N 1
ATOM 752 C CA . GLY A 1 92 ? 32.079 -1.460 -25.323 1.00 58.16 92 GLY A CA 1
ATOM 753 C C . GLY A 1 92 ? 33.456 -0.809 -25.349 1.00 58.16 92 GLY A C 1
ATOM 754 O O . GLY A 1 92 ? 33.559 0.412 -25.290 1.00 58.16 92 GLY A O 1
ATOM 755 N N . GLY A 1 93 ? 34.512 -1.622 -25.361 1.00 60.25 93 GLY A N 1
ATOM 756 C CA . GLY A 1 93 ? 35.827 -1.155 -25.779 1.00 60.25 93 GLY A CA 1
ATOM 757 C C . GLY A 1 93 ? 35.804 -0.945 -27.290 1.00 60.25 93 GLY A C 1
ATOM 758 O O . GLY A 1 93 ? 35.353 -1.830 -28.017 1.00 60.25 93 GLY A O 1
ATOM 759 N N . CYS A 1 94 ? 36.256 0.219 -27.765 1.00 62.09 94 CYS A N 1
ATOM 760 C CA . CYS A 1 94 ? 36.563 0.398 -29.183 1.00 62.09 94 CYS A CA 1
ATOM 761 C C . CYS A 1 94 ? 37.504 -0.732 -29.638 1.00 62.09 94 CYS A C 1
ATOM 763 O O . CYS A 1 94 ? 38.456 -1.035 -28.912 1.00 62.09 94 CYS A O 1
ATOM 765 N N . PRO A 1 95 ? 37.273 -1.354 -30.807 1.00 64.44 95 PRO A N 1
ATOM 766 C CA . PRO A 1 95 ? 38.231 -2.301 -31.358 1.00 64.44 95 PRO A CA 1
ATOM 767 C C . PRO A 1 95 ? 39.577 -1.583 -31.569 1.00 64.44 95 PRO A C 1
ATOM 769 O O . PRO A 1 95 ? 39.578 -0.459 -32.082 1.00 64.44 95 PRO A O 1
ATOM 772 N N . PRO A 1 96 ? 40.715 -2.176 -31.161 1.00 62.53 96 PRO A N 1
ATOM 773 C CA . PRO A 1 96 ? 42.021 -1.612 -31.465 1.00 62.53 96 PRO A CA 1
ATOM 774 C C . PRO A 1 96 ? 42.194 -1.578 -32.986 1.00 62.53 96 PRO A C 1
ATOM 776 O O . PRO A 1 96 ? 42.001 -2.588 -33.664 1.00 62.53 96 PRO A O 1
ATOM 779 N N . THR A 1 97 ? 42.521 -0.406 -33.524 1.00 62.72 97 THR A N 1
ATOM 780 C CA . THR A 1 97 ? 42.883 -0.236 -34.932 1.00 62.72 97 THR A CA 1
ATOM 781 C C . THR A 1 97 ? 44.131 -1.068 -35.221 1.00 62.72 97 THR A C 1
ATOM 783 O O . THR A 1 97 ? 45.190 -0.815 -34.647 1.0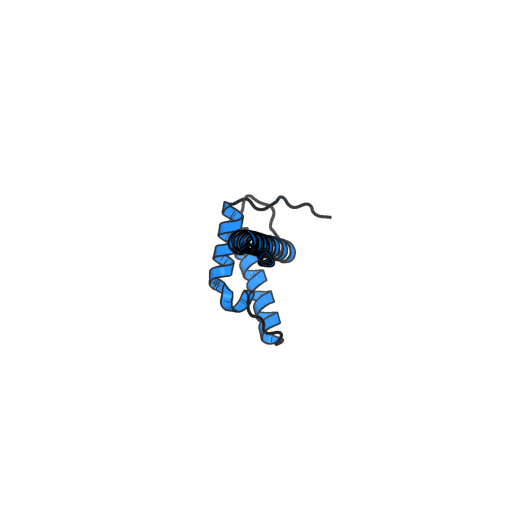0 62.72 97 THR A O 1
ATOM 786 N N . ALA A 1 98 ? 43.971 -2.095 -36.059 1.00 54.09 98 ALA A N 1
ATOM 787 C CA . ALA A 1 98 ? 45.061 -2.867 -36.652 1.00 54.09 98 ALA A CA 1
ATOM 788 C C . ALA A 1 98 ? 45.857 -1.983 -37.654 1.00 54.09 98 ALA A C 1
ATOM 790 O O . ALA A 1 98 ? 45.331 -0.940 -38.046 1.00 54.09 98 ALA A O 1
ATOM 791 N N . PRO A 1 99 ? 47.100 -2.373 -38.006 1.00 57.22 99 PRO A N 1
ATOM 792 C CA . PRO A 1 99 ? 48.289 -1.516 -38.146 1.00 57.22 99 PRO A CA 1
ATOM 793 C C . PRO A 1 99 ? 48.233 -0.429 -39.223 1.00 57.22 99 PRO A C 1
ATOM 795 O O . PRO A 1 99 ? 47.620 -0.667 -40.287 1.00 57.22 99 PRO A O 1
#

Radius of gyration: 20.36 Å; Cα contacts (8 Å, |Δi|>4): 37; chains: 1; bounding box: 64×28×58 Å

Mean predicted aligned error: 8.14 Å

Sequence (99 aa):
MERTAPLSQTQRMALLNLIKERDSIVNNKSTAPVIIEAKKRTWEEIVVKFNALNPDQQPRSTKQLKRSYNHVKRKVKDEDREFKKKIKVTGGGCPPTAP

Secondary structure (DSSP, 8-state):
---PPPPPHHHHHHHHHHHHTTHHHHT-----HHHHHHHHHHHHHHHHHHHHT-TTSPPPPHHHHHHHHHHHHHHHHHHHHHHHHHHT----PPPP---